Protein AF-A0A530BP22-F1 (afdb_monomer_lite)

Radius of gyration: 17.44 Å; chains: 1; bounding box: 46×34×44 Å

pLDDT: mean 90.53, std 9.44, range [39.72, 98.19]

Foldseek 3Di:
DDDDPCLQVPFPCNVVLVVLLVVLLVVLCVVPVLLSVCVVDLLSVLLVLLQLLLQLQADPVDLVSFRALVVSLVVCVVLPSDHSVVSNVSVVSCVVVQQWDFDDADPVNPGTGIHGDPVSCVSVLSVVLSVVVSVCSSVVDDVNVVCVVPVVCCSVPSNVVSCVQSVDPCSSPPDDDDD

Secondary structure (DSSP, 8-state):
----HHHHHT-TTHHHHHHHHHHHHHHHHHH-HHHHGGGSSHHHHHHHHHHHHHHHT--TT-GGGS-BHHHHHHHHHHTTSS-HHHHHHHHHHHHHTTSSEEPPPPTTS---BEE--GGGGHHHHHHHHHHHHHHHHHH---HHHHHHH-GGGHHHHHHHHHHHHHH-HHHHS------

Sequence (179 aa):
MALNFEDIVGHPALNAAVQAQARAMQQAYEGNPRASSVFATQQRWLMAHIGLALHFRRDPSDYRKELTAARFVDVTVQHAVASRNTAHAFIKEMQHYNFIEVGPMADDGRIRPLHLPAITLEPLIGWIHMHLSTLDALDGGSRLETFQARPQMLVRLQPLIADGLISSVPVREPQQTFS

Structure (mmCIF, N/CA/C/O backbone):
data_AF-A0A530BP22-F1
#
_entry.id   AF-A0A530BP22-F1
#
loop_
_atom_site.group_PDB
_atom_site.id
_atom_site.type_symbol
_atom_site.label_atom_id
_atom_site.label_alt_id
_atom_site.label_comp_id
_atom_site.label_asym_id
_atom_site.label_entity_id
_atom_site.label_seq_id
_atom_site.pdbx_PDB_ins_code
_atom_site.Cartn_x
_atom_site.Cartn_y
_atom_site.Cartn_z
_atom_site.occupancy
_atom_site.B_iso_or_equiv
_atom_site.auth_seq_id
_atom_site.auth_comp_id
_atom_site.auth_asym_id
_atom_site.auth_atom_id
_atom_site.pdbx_PDB_model_num
ATOM 1 N N . MET A 1 1 ? -9.735 -13.981 17.450 1.00 59.34 1 MET A N 1
ATOM 2 C CA . MET A 1 1 ? -10.562 -14.268 16.256 1.00 59.34 1 MET A CA 1
ATOM 3 C C . MET A 1 1 ? -10.412 -13.071 15.333 1.00 59.34 1 MET A C 1
ATOM 5 O O . MET A 1 1 ? -10.269 -11.981 15.865 1.00 59.34 1 MET A O 1
ATOM 9 N N . ALA A 1 2 ? -10.326 -13.244 14.013 1.00 82.38 2 ALA A N 1
ATOM 10 C CA . ALA A 1 2 ? -10.245 -12.084 13.121 1.00 82.38 2 ALA A CA 1
ATOM 11 C C . ALA A 1 2 ? -11.587 -11.336 13.142 1.00 82.38 2 ALA A C 1
ATOM 13 O O . ALA A 1 2 ? -12.623 -11.994 13.049 1.00 82.38 2 ALA A O 1
ATOM 14 N N . LEU A 1 3 ? -11.551 -10.006 13.277 1.00 86.69 3 LEU A N 1
ATOM 15 C CA . LEU A 1 3 ? -12.744 -9.162 13.205 1.00 86.69 3 LEU A CA 1
ATOM 16 C C . LEU A 1 3 ? -13.437 -9.360 11.852 1.00 86.69 3 LEU A C 1
ATOM 18 O O . LEU A 1 3 ? -12.794 -9.277 10.801 1.00 86.69 3 LEU A O 1
ATOM 22 N N . ASN A 1 4 ? -14.740 -9.618 11.879 1.00 89.81 4 ASN A N 1
ATOM 23 C CA . ASN A 1 4 ? -15.582 -9.618 10.690 1.00 89.81 4 ASN A CA 1
ATOM 24 C C . ASN A 1 4 ? -16.255 -8.243 10.489 1.00 89.81 4 ASN A C 1
ATOM 26 O O . ASN A 1 4 ? -16.086 -7.323 11.288 1.00 89.81 4 ASN A O 1
ATOM 30 N N . PHE A 1 5 ? -17.003 -8.088 9.396 1.00 88.06 5 PHE A N 1
ATOM 31 C CA . PHE A 1 5 ? -17.690 -6.835 9.070 1.00 88.06 5 PHE A CA 1
ATOM 32 C C . PHE A 1 5 ? -18.652 -6.368 10.177 1.00 88.06 5 PHE A C 1
ATOM 34 O O . PHE A 1 5 ? -18.603 -5.202 10.565 1.00 88.06 5 PHE A O 1
ATOM 41 N N . GLU A 1 6 ? -19.474 -7.269 10.716 1.00 92.81 6 GLU A N 1
ATOM 42 C CA . GLU A 1 6 ? -20.435 -6.962 11.783 1.00 92.81 6 GLU A CA 1
ATOM 43 C C . GLU A 1 6 ? -19.721 -6.575 13.083 1.00 92.81 6 GLU A C 1
ATOM 45 O O . GLU A 1 6 ? -20.132 -5.622 13.748 1.00 92.81 6 GLU A O 1
ATOM 50 N N . ASP A 1 7 ? -18.603 -7.242 13.403 1.00 92.38 7 ASP A N 1
ATOM 51 C CA . ASP A 1 7 ? -17.784 -6.900 14.574 1.00 92.38 7 ASP A CA 1
ATOM 52 C C . ASP A 1 7 ? -17.276 -5.453 14.486 1.00 92.38 7 ASP A C 1
ATOM 54 O O . ASP A 1 7 ? -17.262 -4.738 15.484 1.00 92.38 7 ASP A O 1
ATOM 58 N N . ILE A 1 8 ? -16.869 -5.014 13.288 1.00 92.06 8 ILE A N 1
ATOM 59 C CA . ILE A 1 8 ? -16.325 -3.670 13.053 1.00 92.06 8 ILE A CA 1
ATOM 60 C C . ILE A 1 8 ? -17.440 -2.624 13.076 1.00 92.06 8 ILE A C 1
ATOM 62 O O . ILE A 1 8 ? -17.313 -1.623 13.780 1.00 92.06 8 ILE A O 1
ATOM 66 N N . VAL A 1 9 ? -18.524 -2.837 12.321 1.00 92.62 9 VAL A N 1
ATOM 67 C CA . VAL A 1 9 ? -19.619 -1.860 12.182 1.00 92.62 9 VAL A CA 1
ATOM 68 C C . VAL A 1 9 ? -20.354 -1.644 13.505 1.00 92.62 9 VAL A C 1
ATOM 70 O O . VAL A 1 9 ? -20.734 -0.515 13.815 1.00 92.62 9 VAL A O 1
ATOM 73 N N . GLY A 1 10 ? -20.508 -2.696 14.311 1.00 93.50 10 GLY A N 1
ATOM 74 C CA . GLY A 1 10 ? -21.121 -2.616 15.635 1.00 93.50 10 GLY A CA 1
ATOM 75 C C . GLY A 1 10 ? -20.198 -2.091 16.738 1.00 93.50 10 GLY A C 1
ATOM 76 O O . GLY A 1 10 ? -20.657 -1.904 17.868 1.00 93.50 10 GLY A O 1
ATOM 77 N N . HIS A 1 11 ? -18.907 -1.862 16.463 1.00 95.94 11 HIS A N 1
ATOM 78 C CA . HIS A 1 11 ? -17.947 -1.567 17.521 1.00 95.94 11 HIS A CA 1
ATOM 79 C C . HIS A 1 11 ? -18.133 -0.147 18.090 1.00 95.94 11 HIS A C 1
ATOM 81 O O . HIS A 1 11 ? -18.052 0.833 17.343 1.00 95.94 11 HIS A O 1
ATOM 87 N N . PRO A 1 12 ? -18.273 0.029 19.420 1.00 95.44 12 PRO A N 1
ATOM 88 C CA . PRO A 1 12 ? -18.490 1.349 20.020 1.00 95.44 12 PRO A CA 1
ATOM 89 C C . PRO A 1 12 ? -17.329 2.324 19.774 1.00 95.44 12 PRO A C 1
ATOM 91 O O . PRO A 1 12 ? -17.536 3.535 19.708 1.00 95.44 12 PRO A O 1
ATOM 94 N N . ALA A 1 13 ? -16.106 1.813 19.596 1.00 94.94 13 ALA A N 1
ATOM 95 C CA . ALA A 1 13 ? -14.937 2.642 19.298 1.00 94.94 13 ALA A CA 1
ATOM 96 C C . ALA A 1 13 ? -14.774 2.988 17.806 1.00 94.94 13 ALA A C 1
ATOM 98 O O . ALA A 1 13 ? -13.872 3.758 17.480 1.00 94.94 13 ALA A O 1
ATOM 99 N N . LEU A 1 14 ? -15.617 2.465 16.900 1.00 94.62 14 LEU A N 1
ATOM 100 C CA . LEU A 1 14 ? -15.447 2.631 15.450 1.00 94.62 14 LEU A CA 1
ATOM 101 C C . LEU A 1 14 ? -15.305 4.103 15.047 1.00 94.62 14 LEU A C 1
ATOM 103 O O . LEU A 1 14 ? -14.352 4.467 14.366 1.00 94.62 14 LEU A O 1
ATOM 107 N N . ASN A 1 15 ? -16.212 4.965 15.513 1.00 94.81 15 ASN A N 1
ATOM 108 C CA . ASN A 1 15 ? -16.189 6.388 15.168 1.00 94.81 15 ASN A CA 1
ATOM 109 C C . ASN A 1 15 ? -14.894 7.075 15.620 1.00 94.81 15 ASN A C 1
ATOM 111 O O . ASN A 1 15 ? -14.305 7.846 14.864 1.00 94.81 15 ASN A O 1
ATOM 115 N N . ALA A 1 16 ? -14.430 6.782 16.837 1.00 95.44 16 ALA A N 1
ATOM 116 C CA . ALA A 1 16 ? -13.182 7.336 17.349 1.00 95.44 16 ALA A CA 1
ATOM 117 C C . ALA A 1 16 ? -11.975 6.818 16.550 1.00 95.44 16 ALA A C 1
ATOM 119 O O . ALA A 1 16 ? -11.092 7.600 16.194 1.00 95.44 16 ALA A O 1
ATOM 120 N N . ALA A 1 17 ? -11.969 5.527 16.211 1.00 94.62 17 ALA A N 1
ATOM 121 C CA . ALA A 1 17 ? -10.911 4.894 15.433 1.00 94.62 17 ALA A CA 1
ATOM 122 C C . ALA A 1 17 ? -10.828 5.463 14.004 1.00 94.62 17 ALA A C 1
ATOM 124 O O . ALA A 1 17 ? -9.739 5.809 13.545 1.00 94.62 17 ALA A O 1
ATOM 125 N N . VAL A 1 18 ? -11.969 5.646 13.329 1.00 92.88 18 VAL A N 1
ATOM 126 C CA . VAL A 1 18 ? -12.050 6.265 11.994 1.00 92.88 18 VAL A CA 1
ATOM 127 C C . VAL A 1 18 ? -11.598 7.725 12.035 1.00 92.88 18 VAL A C 1
ATOM 129 O O . VAL A 1 18 ? -10.824 8.150 11.180 1.00 92.88 18 VAL A O 1
ATOM 132 N N . GLN A 1 19 ? -12.009 8.500 13.046 1.00 95.38 19 GLN A N 1
ATOM 133 C CA . GLN A 1 19 ? -11.546 9.883 13.204 1.00 95.38 19 GLN A CA 1
ATOM 134 C C . GLN A 1 19 ? -10.034 9.969 13.433 1.00 95.38 19 GLN A C 1
ATOM 136 O O . GLN A 1 19 ? -9.378 10.831 12.847 1.00 95.38 19 GLN A O 1
ATOM 141 N N . ALA A 1 20 ? -9.475 9.101 14.278 1.00 94.69 20 ALA A N 1
ATOM 142 C CA . ALA A 1 20 ? -8.036 9.052 14.523 1.00 94.69 20 ALA A CA 1
ATOM 143 C C . ALA A 1 20 ? -7.270 8.695 13.241 1.00 94.69 20 ALA A C 1
ATOM 145 O O . ALA A 1 20 ? -6.298 9.366 12.895 1.00 94.69 20 ALA A O 1
ATOM 146 N N . GLN A 1 21 ? -7.759 7.701 12.496 1.00 93.75 21 GLN A N 1
ATOM 147 C CA . GLN A 1 21 ? -7.176 7.292 11.223 1.00 93.75 21 GLN A CA 1
ATOM 148 C C . GLN A 1 21 ? -7.225 8.418 10.180 1.00 93.75 21 GLN A C 1
ATOM 150 O O . GLN A 1 21 ? -6.214 8.696 9.537 1.00 93.75 21 GLN A O 1
ATOM 155 N N . ALA A 1 22 ? -8.357 9.116 10.051 1.00 92.69 22 ALA A N 1
ATOM 156 C CA . ALA A 1 22 ? -8.506 10.240 9.129 1.00 92.69 22 ALA A CA 1
ATOM 157 C C . ALA A 1 22 ? -7.535 11.389 9.452 1.00 92.69 22 ALA A C 1
ATOM 159 O O . ALA A 1 22 ? -6.884 11.910 8.547 1.00 92.69 22 ALA A O 1
ATOM 160 N N . ARG A 1 23 ? -7.374 11.748 10.735 1.00 94.75 23 ARG A N 1
ATOM 161 C CA . ARG A 1 23 ? -6.397 12.769 11.158 1.00 94.75 23 ARG A CA 1
ATOM 162 C C . ARG A 1 23 ? -4.964 12.350 10.844 1.00 94.75 23 AR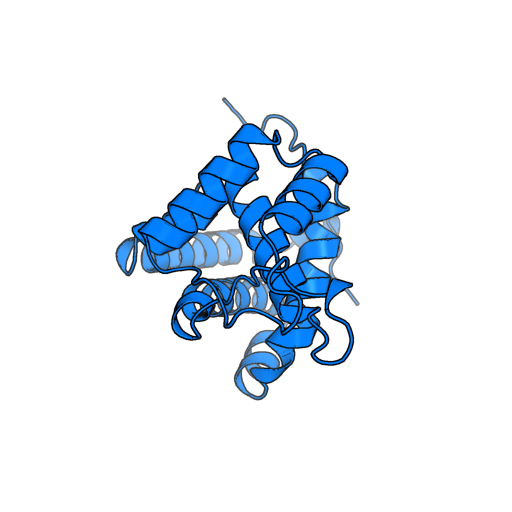G A C 1
ATOM 164 O O . ARG A 1 23 ? -4.190 13.166 10.358 1.00 94.75 23 ARG A O 1
ATOM 171 N N . ALA A 1 24 ? -4.616 11.088 11.085 1.00 92.12 24 ALA A N 1
ATOM 172 C CA . ALA A 1 24 ? -3.283 10.580 10.779 1.00 92.12 24 ALA A CA 1
ATOM 173 C C . ALA A 1 24 ? -2.999 10.609 9.263 1.00 92.12 24 ALA A C 1
ATOM 175 O O . ALA A 1 24 ? -1.915 11.013 8.843 1.00 92.12 24 ALA A O 1
ATOM 176 N N . MET A 1 25 ? -3.992 10.278 8.427 1.00 90.56 25 MET A N 1
ATOM 177 C CA . MET A 1 25 ? -3.879 10.399 6.969 1.00 90.56 25 MET A CA 1
ATOM 178 C C . MET A 1 25 ? -3.736 11.858 6.511 1.00 90.56 25 MET A C 1
ATOM 180 O O . MET A 1 25 ? -2.939 12.138 5.618 1.00 90.56 25 MET A O 1
ATOM 184 N N . GLN A 1 26 ? -4.457 12.796 7.134 1.00 91.62 26 GLN A N 1
ATOM 185 C CA . GLN A 1 26 ? -4.309 14.233 6.866 1.00 91.62 26 GLN A CA 1
ATOM 186 C C . GLN A 1 26 ? -2.907 14.737 7.229 1.00 91.62 26 GLN A C 1
ATOM 188 O O . GLN A 1 26 ? -2.275 15.406 6.420 1.00 91.62 26 GLN A O 1
ATOM 193 N N . GLN A 1 27 ? -2.381 14.349 8.392 1.00 92.44 27 GLN A N 1
ATOM 194 C CA . GLN A 1 27 ? -1.021 14.705 8.811 1.00 92.44 27 GLN A CA 1
ATOM 195 C C . GLN A 1 27 ? 0.043 14.132 7.864 1.00 92.44 27 GLN A C 1
ATOM 197 O O . GLN A 1 27 ? 0.998 14.822 7.510 1.00 92.44 27 GLN A O 1
ATOM 202 N N . ALA A 1 28 ? -0.130 12.888 7.405 1.00 89.44 28 ALA A N 1
ATOM 203 C CA . ALA A 1 28 ? 0.751 12.293 6.401 1.00 89.44 28 ALA A CA 1
ATOM 204 C C . ALA A 1 28 ? 0.716 13.077 5.075 1.00 89.44 28 ALA A C 1
ATOM 206 O O . ALA A 1 28 ? 1.764 13.320 4.466 1.00 89.44 28 ALA A O 1
ATOM 207 N N . TYR A 1 29 ? -0.474 13.527 4.659 1.00 90.38 29 TYR A N 1
ATOM 208 C CA . TYR A 1 29 ? -0.636 14.390 3.493 1.00 90.38 29 TYR A CA 1
ATOM 209 C C . TYR A 1 29 ? 0.066 15.739 3.668 1.00 90.38 29 TYR A C 1
ATOM 211 O O . TYR A 1 29 ? 0.808 16.138 2.776 1.00 90.38 29 TYR A O 1
ATOM 219 N N . GLU A 1 30 ? -0.101 16.413 4.805 1.00 91.75 30 GLU A N 1
ATOM 220 C CA . GLU A 1 30 ? 0.564 17.690 5.097 1.00 91.75 30 GLU A CA 1
ATOM 221 C C . GLU A 1 30 ? 2.095 17.565 5.105 1.00 91.75 30 GLU A C 1
ATOM 223 O O . GLU A 1 30 ? 2.787 18.453 4.606 1.00 91.75 30 GLU A O 1
ATOM 228 N N . GLY A 1 31 ? 2.631 16.450 5.614 1.00 90.38 31 GLY A N 1
ATOM 229 C CA . GLY A 1 31 ? 4.074 16.202 5.657 1.00 90.38 31 GLY A CA 1
ATOM 230 C C . GLY A 1 31 ? 4.701 15.933 4.286 1.00 90.38 31 GLY A C 1
ATOM 231 O O . GLY A 1 31 ? 5.808 16.395 4.008 1.00 90.38 31 GLY A O 1
ATOM 232 N N . ASN A 1 32 ? 4.011 15.197 3.408 1.00 89.06 32 ASN A N 1
ATOM 233 C CA . ASN A 1 32 ? 4.470 14.959 2.038 1.00 89.06 32 ASN A CA 1
ATOM 234 C C . ASN A 1 32 ? 3.283 14.782 1.072 1.00 89.06 32 ASN A C 1
ATOM 236 O O . ASN A 1 32 ? 2.881 13.646 0.774 1.00 89.06 32 ASN A O 1
ATOM 240 N N . PRO A 1 33 ? 2.748 15.887 0.517 1.00 90.06 33 PRO A N 1
ATOM 241 C CA . PRO A 1 33 ? 1.585 15.836 -0.368 1.00 90.06 33 PRO A CA 1
ATOM 242 C C . PRO A 1 33 ? 1.822 14.987 -1.619 1.00 90.06 33 PRO A C 1
ATOM 244 O O . PRO A 1 33 ? 0.912 14.337 -2.128 1.00 90.06 33 PRO A O 1
ATOM 247 N N . ARG A 1 34 ? 3.063 14.962 -2.117 1.00 90.31 34 ARG A N 1
ATOM 248 C CA . ARG A 1 34 ? 3.429 14.242 -3.340 1.00 90.31 34 ARG A CA 1
ATOM 249 C C . ARG A 1 34 ? 3.481 12.735 -3.131 1.00 90.31 34 ARG A C 1
ATOM 251 O O . ARG A 1 34 ? 2.972 11.999 -3.965 1.00 90.31 34 ARG A O 1
ATOM 258 N N . ALA A 1 35 ? 4.076 12.270 -2.037 1.00 88.00 35 ALA A N 1
ATOM 259 C CA . ALA A 1 35 ? 4.038 10.850 -1.701 1.00 88.00 35 ALA A CA 1
ATOM 260 C C . ALA A 1 35 ? 2.603 10.402 -1.392 1.00 88.00 35 ALA A C 1
ATOM 262 O O . ALA A 1 35 ? 2.167 9.339 -1.827 1.00 88.00 35 ALA A O 1
ATOM 263 N N . SER A 1 36 ? 1.837 11.258 -0.718 1.00 87.06 36 SER A N 1
ATOM 264 C CA . SER A 1 36 ? 0.443 10.982 -0.377 1.00 87.06 36 SER A CA 1
ATOM 265 C C . SER A 1 36 ? -0.485 10.975 -1.597 1.00 87.06 36 SER A C 1
ATOM 267 O O . SER A 1 36 ? -1.465 10.235 -1.610 1.00 87.06 36 SER A O 1
ATOM 269 N N . SER A 1 37 ? -0.166 11.705 -2.674 1.00 86.69 37 SER A N 1
ATOM 270 C CA . SER A 1 37 ? -0.965 11.700 -3.912 1.00 86.69 37 SER A CA 1
ATOM 271 C C . SER A 1 37 ? -0.970 10.346 -4.638 1.00 86.69 37 SER A C 1
ATOM 273 O O . SER A 1 37 ? -1.873 10.051 -5.427 1.00 86.69 37 SER A O 1
ATOM 275 N N . VAL A 1 38 ? 0.005 9.478 -4.355 1.00 87.50 38 VAL A N 1
ATOM 276 C CA . VAL A 1 38 ? 0.005 8.076 -4.806 1.00 87.50 38 VAL A CA 1
ATOM 277 C C . VAL A 1 38 ? -1.202 7.321 -4.235 1.00 87.50 38 VAL A C 1
ATOM 279 O O . VAL A 1 38 ? -1.749 6.439 -4.889 1.00 87.50 38 VAL A O 1
ATOM 282 N N . PHE A 1 39 ? -1.672 7.733 -3.059 1.00 81.06 39 PHE A N 1
ATOM 283 C CA . PHE A 1 39 ? -2.802 7.157 -2.335 1.00 81.06 39 PHE A CA 1
ATOM 284 C C . PHE A 1 39 ? -4.103 7.966 -2.507 1.00 81.06 39 PHE A C 1
ATOM 286 O O . PHE A 1 39 ? -5.114 7.623 -1.904 1.00 81.06 39 PHE A O 1
ATOM 293 N N . ALA A 1 40 ? -4.109 9.026 -3.329 1.00 81.06 40 ALA A N 1
ATOM 294 C CA . ALA A 1 40 ? -5.242 9.956 -3.443 1.00 81.06 40 ALA A CA 1
ATOM 295 C C . ALA A 1 40 ? -6.455 9.401 -4.202 1.00 81.06 40 ALA A C 1
ATOM 297 O O . ALA A 1 40 ? -7.568 9.888 -4.020 1.00 81.06 40 ALA A O 1
ATOM 298 N N . THR A 1 41 ? -6.261 8.407 -5.068 1.00 88.38 41 THR A N 1
ATOM 299 C CA . THR A 1 41 ? -7.373 7.713 -5.724 1.00 88.38 41 THR A CA 1
ATOM 300 C C . THR A 1 41 ? -7.219 6.218 -5.549 1.00 88.38 41 THR A C 1
ATOM 302 O O . THR A 1 41 ? -6.107 5.690 -5.531 1.00 88.38 41 THR A O 1
ATOM 305 N N . GLN A 1 42 ? -8.348 5.523 -5.480 1.00 89.81 42 GLN A N 1
ATOM 306 C CA . GLN A 1 42 ? -8.399 4.071 -5.349 1.00 89.81 42 GLN A CA 1
ATOM 307 C C . GLN A 1 42 ? -7.577 3.362 -6.442 1.00 89.81 42 GLN A C 1
ATOM 309 O O . GLN A 1 42 ? -6.791 2.465 -6.148 1.00 89.81 42 GLN A O 1
ATOM 314 N N . GLN A 1 43 ? -7.691 3.804 -7.698 1.00 92.50 43 GLN A N 1
ATOM 315 C CA . GLN A 1 43 ? -6.921 3.241 -8.808 1.00 92.50 43 GLN A CA 1
ATOM 316 C C . GLN A 1 43 ? -5.405 3.410 -8.614 1.00 92.50 43 GLN A C 1
ATOM 318 O O . GLN A 1 43 ? -4.651 2.456 -8.812 1.00 92.50 43 GLN A O 1
ATOM 323 N N . ARG A 1 44 ? -4.940 4.604 -8.218 1.00 94.75 44 ARG A N 1
ATOM 324 C CA . ARG A 1 44 ? -3.509 4.866 -7.973 1.00 94.75 44 ARG A CA 1
ATOM 325 C C . ARG A 1 44 ? -2.993 4.078 -6.779 1.00 94.75 44 ARG A C 1
ATOM 327 O O . ARG A 1 44 ? -1.912 3.499 -6.846 1.00 94.75 44 ARG A O 1
ATOM 334 N N . TRP A 1 45 ? -3.808 3.991 -5.738 1.00 93.62 45 TRP A N 1
ATOM 335 C CA . TRP A 1 45 ? -3.520 3.221 -4.545 1.00 93.62 45 TRP A CA 1
ATOM 336 C C . TRP A 1 45 ? -3.333 1.728 -4.849 1.00 93.62 45 TRP A C 1
ATOM 338 O O . TRP A 1 45 ? -2.316 1.142 -4.475 1.00 93.62 45 TRP A O 1
ATOM 348 N N . LEU A 1 46 ? -4.256 1.120 -5.598 1.00 95.94 46 LEU A N 1
ATOM 349 C CA . LEU A 1 46 ? -4.149 -0.281 -6.015 1.00 95.94 46 LEU A CA 1
ATOM 350 C C . LEU A 1 46 ? -2.924 -0.520 -6.909 1.00 95.94 46 LEU A C 1
ATOM 352 O O . LEU A 1 46 ? -2.197 -1.492 -6.706 1.00 95.94 46 LEU A O 1
ATOM 356 N N . MET A 1 47 ? -2.642 0.389 -7.847 1.00 97.31 47 MET A N 1
ATOM 357 C CA . MET A 1 47 ? -1.416 0.343 -8.650 1.00 97.31 47 MET A CA 1
ATOM 358 C C . MET A 1 47 ? -0.154 0.402 -7.776 1.00 97.31 47 MET A C 1
ATOM 360 O O . MET A 1 47 ? 0.765 -0.390 -7.976 1.00 97.31 47 MET A O 1
ATOM 364 N N . ALA A 1 48 ? -0.107 1.264 -6.760 1.00 95.94 48 ALA A N 1
ATOM 365 C CA . ALA A 1 48 ? 1.020 1.320 -5.833 1.00 95.94 48 ALA A CA 1
ATOM 366 C C . ALA A 1 48 ? 1.213 -0.009 -5.082 1.00 95.94 48 ALA A C 1
ATOM 368 O O . ALA A 1 48 ? 2.331 -0.528 -5.034 1.00 95.94 48 ALA A O 1
ATOM 369 N N . HIS A 1 49 ? 0.132 -0.611 -4.567 1.00 96.75 49 HIS A N 1
ATOM 370 C CA . HIS A 1 49 ? 0.193 -1.923 -3.913 1.00 96.75 49 HIS A CA 1
ATOM 371 C C . HIS A 1 49 ? 0.686 -3.030 -4.854 1.00 96.75 49 HIS A C 1
ATOM 373 O O . HIS A 1 49 ? 1.504 -3.846 -4.426 1.00 96.75 49 HIS A O 1
ATOM 379 N N . ILE A 1 50 ? 0.277 -3.029 -6.129 1.00 97.06 50 ILE A N 1
ATOM 380 C CA . ILE A 1 50 ? 0.799 -3.956 -7.149 1.00 97.06 50 ILE A CA 1
ATOM 381 C C . ILE A 1 50 ? 2.313 -3.793 -7.309 1.00 97.06 50 ILE A C 1
ATOM 383 O O . ILE A 1 50 ? 3.051 -4.776 -7.222 1.00 97.06 50 ILE A O 1
ATOM 387 N N . GLY A 1 51 ? 2.790 -2.562 -7.517 1.00 96.31 51 GLY A N 1
ATOM 388 C CA . GLY A 1 51 ? 4.218 -2.282 -7.691 1.00 96.31 51 GLY A CA 1
ATOM 389 C C . GLY A 1 51 ? 5.045 -2.715 -6.480 1.00 96.31 51 GLY A C 1
ATOM 390 O O . GLY A 1 51 ? 6.055 -3.403 -6.625 1.00 96.31 51 GLY A O 1
ATOM 391 N N . LEU A 1 52 ? 4.568 -2.394 -5.277 1.00 96.00 52 LEU A N 1
ATOM 392 C CA . LEU A 1 52 ? 5.197 -2.785 -4.017 1.00 96.00 52 LEU A CA 1
ATOM 393 C C . LEU A 1 52 ? 5.205 -4.307 -3.808 1.00 96.00 52 LEU A C 1
ATOM 395 O O . LEU A 1 52 ? 6.216 -4.862 -3.382 1.00 96.00 52 LEU A O 1
ATOM 399 N N . ALA A 1 53 ? 4.116 -5.008 -4.130 1.00 96.56 53 ALA A N 1
ATOM 400 C CA . ALA A 1 53 ? 4.067 -6.464 -4.025 1.00 96.56 53 ALA A CA 1
ATOM 401 C C . ALA A 1 53 ? 5.041 -7.139 -4.995 1.00 96.56 53 ALA A C 1
ATOM 403 O O . ALA A 1 53 ? 5.750 -8.064 -4.608 1.00 96.56 53 ALA A O 1
ATOM 404 N N . LEU A 1 54 ? 5.117 -6.657 -6.238 1.00 96.12 54 LEU A N 1
ATOM 405 C CA . LEU A 1 54 ? 6.090 -7.135 -7.219 1.00 96.12 54 LEU A CA 1
ATOM 406 C C . LEU A 1 54 ? 7.530 -6.878 -6.761 1.00 96.12 54 LEU A C 1
ATOM 408 O O . LEU A 1 54 ? 8.364 -7.771 -6.882 1.00 96.12 54 LEU A O 1
ATOM 412 N N . HIS A 1 55 ? 7.801 -5.706 -6.179 1.00 95.06 55 HIS A N 1
ATOM 413 C CA . HIS A 1 55 ? 9.103 -5.383 -5.600 1.00 95.06 55 HIS A CA 1
ATOM 414 C C . HIS A 1 55 ? 9.502 -6.367 -4.491 1.00 95.06 55 HIS A C 1
ATOM 416 O O . HIS A 1 55 ? 10.608 -6.902 -4.514 1.00 95.06 55 HIS A O 1
ATOM 422 N N . PHE A 1 56 ? 8.610 -6.650 -3.537 1.00 95.06 56 PHE A N 1
ATOM 423 C CA . PHE A 1 56 ? 8.915 -7.557 -2.425 1.00 95.06 56 PHE A CA 1
ATOM 424 C C . PHE A 1 56 ? 8.913 -9.044 -2.810 1.00 95.06 56 PHE A C 1
ATOM 426 O O . PHE A 1 56 ? 9.513 -9.850 -2.105 1.00 95.06 56 PHE A O 1
ATOM 433 N N . ARG A 1 57 ? 8.284 -9.416 -3.933 1.00 94.31 57 ARG A N 1
ATOM 434 C CA . ARG A 1 57 ? 8.281 -10.786 -4.487 1.00 94.31 57 ARG A CA 1
ATOM 435 C C . ARG A 1 57 ? 9.472 -11.101 -5.389 1.00 94.31 57 ARG A C 1
ATOM 437 O O . ARG A 1 57 ? 9.516 -12.200 -5.948 1.00 94.31 57 ARG A O 1
ATOM 444 N N . ARG A 1 58 ? 10.394 -10.155 -5.578 1.00 90.94 58 ARG A N 1
ATOM 445 C CA . ARG A 1 58 ? 11.577 -10.378 -6.409 1.00 90.94 58 ARG A CA 1
ATOM 446 C C . ARG A 1 58 ? 12.425 -11.523 -5.874 1.00 90.94 58 ARG A C 1
ATOM 448 O O . ARG A 1 58 ? 12.510 -11.754 -4.669 1.00 90.94 58 ARG A O 1
ATOM 455 N N . ASP A 1 59 ? 13.072 -12.206 -6.798 1.00 88.94 59 ASP A N 1
ATOM 456 C CA . ASP A 1 59 ? 13.954 -13.326 -6.530 1.00 88.94 59 ASP A CA 1
ATOM 457 C C . ASP A 1 59 ? 15.228 -13.086 -7.334 1.00 88.94 59 ASP A C 1
ATOM 459 O O . ASP A 1 59 ? 15.183 -13.162 -8.562 1.00 88.94 59 ASP A O 1
ATOM 463 N N . PRO A 1 60 ? 16.358 -12.787 -6.676 1.00 83.00 60 PRO A N 1
ATOM 464 C CA . PRO A 1 60 ? 17.610 -12.528 -7.378 1.00 83.00 60 PRO A CA 1
ATOM 465 C C . PRO A 1 60 ? 18.082 -13.699 -8.252 1.00 83.00 60 PRO A C 1
ATOM 467 O O . PRO A 1 60 ? 18.922 -13.503 -9.125 1.00 83.00 60 PRO A O 1
ATOM 470 N N . SER A 1 61 ? 17.566 -14.914 -8.023 1.00 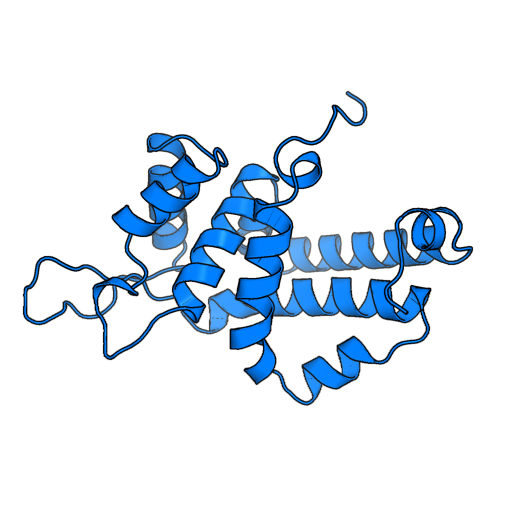86.94 61 SER A N 1
ATOM 471 C CA . SER A 1 61 ? 17.893 -16.103 -8.816 1.00 86.94 61 SER A CA 1
ATOM 472 C C . SER A 1 61 ? 16.983 -16.315 -10.034 1.00 86.94 61 SER A C 1
ATOM 474 O O . SER A 1 61 ? 17.293 -17.144 -10.889 1.00 86.94 61 SER A O 1
ATO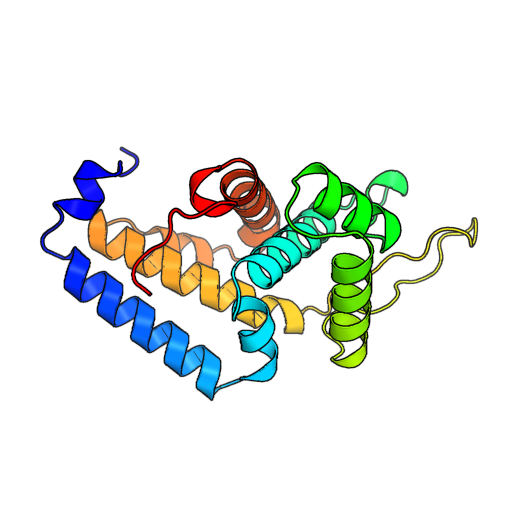M 476 N N . ASP A 1 62 ? 15.883 -15.565 -10.150 1.00 88.38 62 ASP A N 1
ATOM 477 C CA . ASP A 1 62 ? 14.914 -15.685 -11.239 1.00 88.38 62 ASP A CA 1
ATOM 478 C C . ASP A 1 62 ? 14.515 -14.304 -11.764 1.00 88.38 62 ASP A C 1
ATOM 480 O O . ASP A 1 62 ? 13.610 -13.643 -11.250 1.00 88.38 62 ASP A O 1
ATOM 484 N N . TYR A 1 63 ? 15.147 -13.896 -12.865 1.00 83.31 63 TYR A N 1
ATOM 485 C CA . TYR A 1 63 ? 14.895 -12.606 -13.508 1.00 83.31 63 TYR A CA 1
ATOM 486 C C . TYR A 1 63 ? 13.422 -12.388 -13.890 1.00 83.31 63 TYR A C 1
ATOM 488 O O . TYR A 1 63 ? 12.977 -11.249 -14.034 1.00 8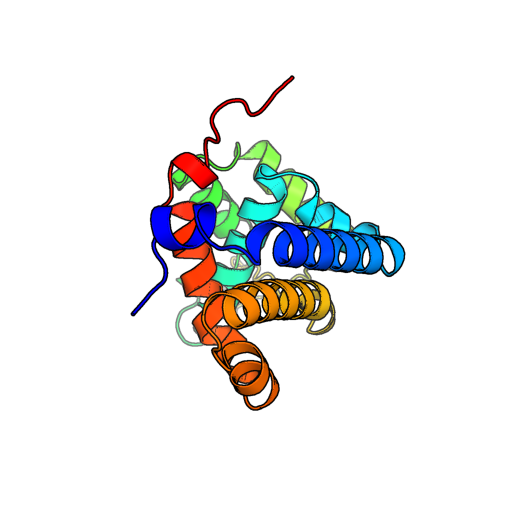3.31 63 TYR A O 1
ATOM 496 N N . ARG A 1 64 ? 12.633 -13.459 -14.075 1.00 85.75 64 ARG A N 1
ATOM 497 C CA . ARG A 1 64 ? 11.202 -13.353 -14.409 1.00 85.75 64 ARG A CA 1
ATOM 498 C C . ARG A 1 64 ? 10.397 -12.803 -13.238 1.00 85.75 64 ARG A C 1
ATOM 500 O O . ARG A 1 64 ? 9.287 -12.301 -13.428 1.00 85.75 64 ARG A O 1
ATOM 507 N N . LYS A 1 65 ? 10.959 -12.886 -12.030 1.00 89.75 65 LYS A N 1
ATOM 508 C CA . LYS A 1 65 ? 10.397 -12.326 -10.808 1.00 89.75 65 LYS A CA 1
ATOM 509 C C . LYS A 1 65 ? 10.856 -10.897 -10.534 1.00 89.75 65 LYS A C 1
ATOM 511 O O . LYS A 1 65 ? 10.375 -10.322 -9.559 1.00 89.75 65 LYS A O 1
ATOM 516 N N . GLU A 1 66 ? 11.654 -10.280 -11.401 1.00 91.25 66 GLU A N 1
ATOM 517 C CA . GLU A 1 66 ? 11.945 -8.852 -11.292 1.00 91.25 66 GLU A CA 1
ATOM 518 C C . GLU A 1 66 ? 10.687 -7.994 -11.469 1.00 91.25 66 GLU A C 1
ATOM 520 O O . GLU A 1 66 ? 9.739 -8.346 -12.188 1.00 91.25 66 GLU A O 1
ATOM 525 N N . LEU A 1 67 ? 10.676 -6.839 -10.806 1.00 93.75 67 LEU A N 1
ATOM 526 C CA . LEU A 1 67 ? 9.708 -5.791 -11.099 1.00 93.75 67 LEU A CA 1
ATOM 527 C C . LEU A 1 67 ? 10.159 -5.090 -12.383 1.00 93.75 67 LEU A C 1
ATOM 529 O O . LEU A 1 67 ? 11.195 -4.440 -12.410 1.00 93.75 67 LEU A O 1
ATOM 533 N N . THR A 1 68 ? 9.366 -5.189 -13.444 1.00 94.50 68 THR A N 1
ATOM 534 C CA . THR A 1 68 ? 9.582 -4.451 -14.696 1.00 94.50 68 THR A CA 1
ATOM 535 C C . THR A 1 68 ? 8.328 -3.667 -15.053 1.00 94.50 68 THR A C 1
ATOM 537 O O . THR A 1 68 ? 7.230 -4.014 -14.613 1.00 94.50 68 THR A O 1
ATOM 540 N N . ALA A 1 69 ? 8.466 -2.632 -15.887 1.00 95.38 69 ALA A N 1
ATOM 541 C CA . ALA A 1 69 ? 7.313 -1.873 -16.374 1.00 95.38 69 ALA A CA 1
ATOM 542 C C . ALA A 1 69 ? 6.292 -2.781 -17.085 1.00 95.38 69 ALA A C 1
ATOM 544 O O . ALA A 1 69 ? 5.096 -2.664 -16.835 1.00 95.38 69 ALA A O 1
ATOM 545 N N . ALA A 1 70 ? 6.762 -3.726 -17.908 1.00 95.06 70 ALA A N 1
ATOM 546 C CA . ALA A 1 70 ? 5.900 -4.679 -18.606 1.00 95.06 70 ALA A CA 1
ATOM 547 C C . ALA A 1 70 ? 5.109 -5.549 -17.620 1.00 95.06 70 ALA A C 1
ATOM 549 O O . ALA A 1 70 ? 3.884 -5.578 -17.672 1.00 95.06 70 ALA A O 1
ATOM 550 N N . ARG A 1 71 ? 5.792 -6.169 -16.649 1.00 95.56 71 ARG A N 1
ATOM 551 C CA . ARG A 1 71 ? 5.135 -7.029 -15.658 1.00 95.56 71 ARG A CA 1
ATOM 552 C C . ARG A 1 71 ? 4.167 -6.256 -14.763 1.00 95.56 71 ARG A C 1
ATOM 554 O O . ARG A 1 71 ? 3.096 -6.760 -14.443 1.00 95.56 71 ARG A O 1
ATOM 561 N N . PHE A 1 72 ? 4.521 -5.031 -14.380 1.00 97.56 72 PHE A N 1
ATOM 562 C CA . PHE A 1 72 ? 3.626 -4.141 -13.646 1.00 97.56 72 PHE A CA 1
ATOM 563 C C . PHE A 1 72 ? 2.336 -3.863 -14.427 1.00 97.56 72 PHE A C 1
ATOM 565 O O . PHE A 1 72 ? 1.237 -3.985 -13.883 1.00 97.56 72 PHE A O 1
ATOM 572 N N . VAL A 1 73 ? 2.466 -3.515 -15.709 1.00 98.00 73 VAL A N 1
ATOM 573 C CA . VAL A 1 73 ? 1.329 -3.244 -16.593 1.00 98.00 73 VAL A CA 1
ATOM 574 C C . VAL A 1 73 ? 0.469 -4.493 -16.771 1.00 98.00 73 VAL A C 1
ATOM 576 O O . VAL A 1 73 ? -0.751 -4.399 -16.650 1.00 98.00 73 VAL A O 1
ATOM 579 N N . ASP A 1 74 ? 1.084 -5.651 -17.012 1.00 97.25 74 ASP A N 1
ATOM 580 C CA . ASP A 1 74 ? 0.367 -6.911 -17.216 1.00 97.25 74 ASP A CA 1
ATOM 581 C C . ASP A 1 74 ? -0.471 -7.287 -15.991 1.00 97.25 74 ASP A C 1
ATOM 583 O O . ASP A 1 74 ? -1.664 -7.548 -16.131 1.00 97.25 74 ASP A O 1
ATOM 587 N N . VAL A 1 75 ? 0.104 -7.219 -14.785 1.00 96.62 75 VAL A N 1
ATOM 588 C CA . VAL A 1 75 ? -0.621 -7.511 -13.534 1.00 96.62 75 VAL A CA 1
ATOM 589 C C . VAL A 1 75 ? -1.733 -6.487 -13.285 1.00 96.62 75 VAL A C 1
ATOM 591 O O . VAL A 1 75 ? -2.847 -6.854 -12.914 1.00 96.62 75 VAL A O 1
ATOM 594 N N . THR A 1 76 ? -1.474 -5.202 -13.541 1.00 97.25 76 THR A N 1
ATOM 595 C CA . THR A 1 76 ? -2.479 -4.134 -13.385 1.00 97.25 76 THR A CA 1
ATOM 596 C C . THR A 1 76 ? -3.696 -4.360 -14.283 1.00 97.25 76 THR A C 1
ATOM 598 O O . THR A 1 76 ? -4.836 -4.196 -13.843 1.00 97.25 76 THR A O 1
ATOM 601 N N . VAL A 1 77 ? -3.466 -4.773 -15.530 1.00 97.12 77 VAL A N 1
ATOM 602 C CA . VAL A 1 77 ? -4.522 -5.049 -16.513 1.00 97.12 77 VAL A CA 1
ATOM 603 C C . VAL A 1 77 ? -5.234 -6.362 -16.205 1.00 97.12 77 VAL A C 1
ATOM 605 O O . VAL A 1 77 ? -6.459 -6.409 -16.270 1.00 97.12 77 VAL A O 1
ATOM 608 N N . GLN A 1 78 ? -4.492 -7.407 -15.828 1.00 95.62 78 GLN A N 1
ATOM 609 C CA . GLN A 1 78 ? -5.043 -8.712 -15.453 1.00 95.62 78 GLN A CA 1
ATOM 610 C C . GLN A 1 78 ? -6.088 -8.588 -14.338 1.00 95.62 78 GLN A C 1
ATOM 612 O O . GLN A 1 78 ? -7.100 -9.283 -14.362 1.00 95.62 78 GLN A O 1
ATOM 617 N N . HIS A 1 79 ? -5.862 -7.690 -13.379 1.00 93.94 79 HIS A N 1
ATOM 618 C CA . HIS A 1 79 ? -6.787 -7.446 -12.274 1.00 93.94 79 HIS A CA 1
ATOM 619 C C . HIS A 1 79 ? -7.802 -6.324 -12.534 1.00 93.94 79 HIS A C 1
ATOM 621 O O . HIS A 1 79 ? -8.513 -5.919 -11.611 1.00 93.94 79 HIS A O 1
ATOM 627 N N . ALA A 1 80 ? -7.879 -5.825 -13.772 1.00 93.50 80 ALA A N 1
ATOM 628 C CA . ALA A 1 80 ? -8.765 -4.738 -14.186 1.00 93.50 80 ALA A CA 1
ATOM 629 C C . ALA A 1 80 ? -8.633 -3.461 -13.328 1.00 93.50 80 ALA A C 1
ATOM 631 O O . ALA A 1 80 ? -9.579 -2.692 -13.202 1.00 93.50 80 ALA A O 1
ATOM 632 N N . VAL A 1 81 ? -7.454 -3.212 -12.745 1.00 94.38 81 VAL A N 1
ATOM 633 C CA . VAL A 1 81 ? -7.215 -2.027 -11.904 1.00 94.38 81 VAL A CA 1
ATOM 634 C C . VAL A 1 81 ? -7.113 -0.767 -12.764 1.00 94.38 81 VAL A C 1
ATOM 636 O O . VAL A 1 81 ? -7.641 0.290 -12.412 1.00 94.38 81 VAL A O 1
ATOM 639 N N . ALA A 1 82 ? -6.433 -0.860 -13.908 1.00 96.00 82 ALA A N 1
ATOM 640 C CA . ALA A 1 82 ? -6.288 0.248 -14.841 1.00 96.00 82 ALA A CA 1
ATOM 641 C C . ALA A 1 82 ? -6.006 -0.235 -16.269 1.00 96.00 82 ALA A C 1
ATOM 643 O O . ALA A 1 82 ? -5.567 -1.364 -16.497 1.00 96.00 82 ALA A O 1
ATOM 644 N N . SER A 1 83 ? -6.210 0.656 -17.244 1.00 97.38 83 SER A N 1
ATOM 645 C CA . SER A 1 83 ? -5.796 0.408 -18.627 1.00 97.38 83 SER A CA 1
ATOM 646 C C . SER A 1 83 ? -4.269 0.328 -18.747 1.00 97.38 83 SER A C 1
ATOM 648 O O . SER A 1 83 ? -3.537 0.894 -17.928 1.00 97.38 83 SER A O 1
ATOM 650 N N . ARG A 1 84 ? -3.771 -0.281 -19.834 1.00 98.19 84 ARG A N 1
ATOM 651 C CA . ARG A 1 84 ? -2.331 -0.279 -20.151 1.00 98.19 84 ARG A CA 1
ATOM 652 C C . ARG A 1 84 ? -1.752 1.135 -20.166 1.00 98.19 84 ARG A C 1
ATOM 654 O O . ARG A 1 84 ? -0.693 1.352 -19.588 1.00 98.19 84 ARG A O 1
ATOM 661 N N . ASN A 1 85 ? -2.430 2.094 -20.796 1.00 97.81 85 ASN A N 1
ATOM 662 C CA . ASN A 1 85 ? -1.927 3.466 -20.921 1.00 97.81 85 ASN A CA 1
ATOM 663 C C . ASN A 1 85 ? -1.832 4.157 -19.558 1.00 97.81 85 ASN A C 1
ATOM 665 O O . ASN A 1 85 ? -0.825 4.796 -19.260 1.00 97.81 85 ASN A O 1
ATOM 669 N N . THR A 1 86 ? -2.846 3.969 -18.713 1.00 97.75 86 THR A N 1
ATOM 670 C CA . THR A 1 86 ? -2.871 4.498 -17.346 1.00 97.75 86 THR A CA 1
ATOM 671 C C . THR A 1 86 ? -1.741 3.910 -16.500 1.00 97.75 86 THR A C 1
ATOM 673 O O . THR A 1 86 ? -1.025 4.656 -15.838 1.00 97.75 86 THR A O 1
ATOM 676 N N . ALA A 1 87 ? -1.520 2.594 -16.573 1.00 98.06 87 ALA A N 1
ATOM 677 C CA . ALA A 1 87 ? -0.439 1.926 -15.850 1.00 98.06 87 ALA A CA 1
ATOM 678 C C . ALA A 1 87 ? 0.953 2.418 -16.296 1.00 98.06 87 ALA A C 1
ATOM 680 O O . ALA A 1 87 ? 1.817 2.695 -15.465 1.00 98.06 87 ALA A O 1
ATOM 681 N N . HIS A 1 88 ? 1.169 2.605 -17.603 1.00 97.62 88 HIS A N 1
ATOM 682 C CA . HIS A 1 88 ? 2.418 3.182 -18.111 1.00 97.62 88 HIS A CA 1
ATOM 683 C C . HIS A 1 88 ? 2.624 4.631 -17.651 1.00 97.62 88 HIS A C 1
ATOM 685 O O . HIS A 1 88 ? 3.739 5.000 -17.283 1.00 97.62 88 HIS A O 1
ATOM 691 N N . ALA A 1 89 ? 1.571 5.454 -17.677 1.00 97.56 89 ALA A N 1
ATOM 692 C CA . ALA A 1 89 ? 1.632 6.830 -17.192 1.00 97.56 89 ALA A CA 1
ATOM 693 C C . ALA A 1 89 ? 1.992 6.882 -15.700 1.00 97.56 89 ALA A C 1
ATOM 695 O O . ALA A 1 89 ? 2.855 7.666 -15.313 1.00 97.56 89 ALA A O 1
ATOM 696 N N . PHE A 1 90 ? 1.414 5.988 -14.892 1.00 97.38 90 PHE A N 1
ATOM 697 C CA . PHE A 1 90 ? 1.736 5.872 -13.473 1.00 97.38 90 PHE A CA 1
ATOM 698 C C . PHE A 1 90 ? 3.219 5.549 -13.237 1.00 97.38 90 PHE A C 1
ATOM 700 O O . PHE A 1 90 ? 3.874 6.246 -12.471 1.00 97.38 90 PHE A O 1
ATOM 707 N N . ILE A 1 91 ? 3.792 4.562 -13.940 1.00 96.75 91 ILE A N 1
ATOM 708 C CA . ILE A 1 91 ? 5.230 4.242 -13.829 1.00 96.75 91 ILE A CA 1
ATOM 709 C C . ILE A 1 91 ? 6.108 5.441 -14.198 1.00 96.75 91 ILE A C 1
ATOM 711 O O . ILE A 1 91 ? 7.049 5.753 -13.470 1.00 96.75 91 ILE A O 1
ATOM 715 N N . LYS A 1 92 ? 5.791 6.147 -15.291 1.00 96.12 92 LYS A N 1
ATOM 716 C CA . LYS A 1 92 ? 6.539 7.349 -15.692 1.00 96.12 92 LYS A CA 1
ATOM 717 C C . LYS A 1 92 ? 6.489 8.437 -14.623 1.00 96.12 92 LYS A C 1
ATOM 719 O O . LYS A 1 92 ? 7.492 9.099 -14.382 1.00 96.12 92 LYS A O 1
ATOM 724 N N . GLU A 1 93 ? 5.342 8.614 -13.980 1.00 95.94 93 GLU A N 1
ATOM 725 C CA . GLU A 1 93 ? 5.187 9.567 -12.884 1.00 95.94 93 GLU A CA 1
ATOM 726 C C . GLU A 1 93 ? 6.003 9.154 -11.650 1.00 95.94 93 GLU A C 1
ATOM 728 O O . GLU A 1 93 ? 6.707 9.983 -11.076 1.00 95.94 93 GLU A O 1
ATOM 733 N N . MET A 1 94 ? 5.977 7.868 -11.275 1.00 95.81 94 MET A N 1
ATOM 734 C CA . MET A 1 94 ? 6.782 7.359 -10.158 1.00 95.81 94 MET A CA 1
ATOM 735 C C . MET A 1 94 ? 8.284 7.536 -10.421 1.00 95.81 94 MET A C 1
ATOM 737 O O . MET A 1 94 ? 9.028 7.847 -9.495 1.00 95.81 94 MET A O 1
ATOM 741 N N . GLN A 1 95 ? 8.730 7.397 -11.676 1.00 94.94 95 GLN A N 1
ATOM 742 C CA . GLN A 1 95 ? 10.105 7.709 -12.083 1.00 94.94 95 GLN A CA 1
ATOM 743 C C . GLN A 1 95 ? 10.396 9.209 -12.015 1.00 94.94 95 GLN A C 1
ATOM 745 O O . GLN A 1 95 ? 11.417 9.611 -11.472 1.00 94.94 95 GLN A O 1
ATOM 750 N N . HIS A 1 96 ? 9.496 10.047 -12.535 1.00 94.81 96 HIS A N 1
ATOM 751 C CA . HIS A 1 96 ? 9.658 11.502 -12.536 1.00 94.81 96 HIS A CA 1
ATOM 752 C C . HIS A 1 96 ? 9.836 12.077 -11.123 1.00 94.81 96 HIS A C 1
ATOM 754 O O . HIS A 1 96 ? 10.594 13.025 -10.931 1.00 94.81 96 HIS A O 1
ATOM 760 N N . TYR A 1 97 ? 9.161 11.486 -10.136 1.00 92.56 97 TYR A N 1
ATOM 761 C CA . TYR A 1 97 ? 9.266 11.881 -8.733 1.00 92.56 97 TYR A CA 1
ATOM 762 C C . TYR A 1 97 ? 10.271 11.062 -7.912 1.00 92.56 97 TYR A C 1
ATOM 764 O O . TYR A 1 97 ? 10.302 11.215 -6.693 1.00 92.56 97 TYR A O 1
ATOM 772 N N . ASN A 1 98 ? 11.114 10.247 -8.556 1.00 92.38 98 ASN A N 1
ATOM 773 C CA . ASN A 1 98 ? 12.150 9.421 -7.920 1.00 92.38 98 ASN A CA 1
ATOM 774 C C . ASN A 1 98 ? 11.612 8.450 -6.851 1.00 92.38 98 ASN A C 1
ATOM 776 O O . ASN A 1 98 ? 12.309 8.095 -5.904 1.00 92.38 98 ASN A O 1
ATOM 780 N N . PHE A 1 99 ? 10.361 8.008 -6.992 1.00 93.06 99 PHE A N 1
ATOM 781 C CA . PHE A 1 99 ? 9.809 6.915 -6.190 1.00 93.06 99 PHE A CA 1
ATOM 782 C C . PHE A 1 99 ? 10.237 5.546 -6.721 1.00 93.06 99 PHE A C 1
ATOM 784 O O . PHE A 1 99 ? 10.262 4.566 -5.983 1.00 93.06 99 PHE A O 1
ATOM 791 N N . ILE A 1 100 ? 10.587 5.464 -8.002 1.00 94.56 100 ILE A N 1
ATOM 792 C CA . ILE A 1 100 ? 11.212 4.279 -8.580 1.00 94.56 100 ILE A CA 1
ATOM 793 C C . ILE A 1 100 ? 12.363 4.683 -9.490 1.00 94.56 100 ILE A C 1
ATOM 795 O O . ILE A 1 100 ? 12.314 5.706 -10.169 1.00 94.56 100 ILE A O 1
ATOM 799 N N . GLU A 1 101 ? 13.370 3.828 -9.550 1.00 92.69 101 GLU A N 1
ATOM 800 C CA . GLU A 1 101 ? 14.573 4.010 -10.351 1.00 92.69 101 GLU A CA 1
ATOM 801 C C . GLU A 1 101 ? 14.787 2.791 -11.245 1.00 92.69 101 GLU A C 1
ATOM 803 O O . GLU A 1 101 ? 14.292 1.697 -10.965 1.00 92.69 101 GLU A O 1
ATOM 808 N N . VAL A 1 102 ? 15.522 2.964 -12.341 1.00 88.94 102 VAL A N 1
ATOM 809 C CA . VAL A 1 102 ? 15.929 1.830 -13.175 1.00 88.94 102 VAL A CA 1
ATOM 810 C C . VAL A 1 102 ? 17.111 1.143 -12.494 1.00 88.94 102 VAL A C 1
ATOM 812 O O . VAL A 1 102 ? 18.137 1.771 -12.246 1.00 88.94 102 VAL A O 1
ATOM 815 N N . GLY A 1 103 ? 16.951 -0.140 -12.175 1.00 80.44 103 GLY A N 1
ATOM 816 C CA . GLY A 1 103 ? 18.008 -0.978 -11.620 1.00 80.44 103 GLY A CA 1
ATOM 817 C C . GLY A 1 103 ? 19.096 -1.309 -12.652 1.00 80.44 103 GLY A C 1
ATOM 818 O O . GLY A 1 103 ? 18.920 -1.058 -13.849 1.00 80.44 103 GLY A O 1
ATOM 819 N N . PRO A 1 104 ? 20.226 -1.890 -12.211 1.00 72.00 104 PRO A N 1
ATOM 820 C CA . PRO A 1 104 ? 21.277 -2.333 -13.119 1.00 72.00 104 PRO A CA 1
ATOM 821 C C . PRO A 1 104 ? 20.712 -3.323 -14.144 1.00 72.00 104 PRO A C 1
ATOM 823 O O . PRO A 1 104 ? 19.885 -4.178 -13.818 1.00 72.00 104 PRO A O 1
ATOM 826 N N . MET A 1 105 ? 21.138 -3.183 -15.400 1.00 66.25 105 MET A N 1
ATOM 827 C CA . MET A 1 105 ? 20.727 -4.094 -16.467 1.00 66.25 105 MET A CA 1
ATOM 828 C C . MET A 1 105 ? 21.223 -5.507 -16.152 1.00 66.25 105 MET A C 1
ATOM 830 O O . MET A 1 105 ? 22.382 -5.688 -15.787 1.00 66.25 105 MET A O 1
ATOM 834 N N . ALA A 1 106 ? 20.350 -6.502 -16.313 1.00 65.38 106 ALA A N 1
ATOM 835 C CA . ALA A 1 106 ? 20.776 -7.899 -16.333 1.00 65.38 106 ALA A CA 1
ATOM 836 C C . ALA A 1 106 ? 21.685 -8.150 -17.552 1.00 65.38 106 ALA A C 1
ATOM 838 O O . ALA A 1 106 ? 21.558 -7.443 -18.554 1.00 65.38 106 ALA A O 1
ATOM 839 N N . ASP A 1 107 ? 22.538 -9.177 -17.497 1.00 60.22 107 ASP A N 1
ATOM 840 C CA . ASP A 1 107 ? 23.521 -9.497 -18.552 1.00 60.22 107 ASP A CA 1
ATOM 841 C C . ASP A 1 107 ? 22.914 -9.631 -19.967 1.00 60.22 107 ASP A C 1
ATOM 843 O O . ASP A 1 107 ? 23.568 -9.306 -20.953 1.00 60.22 107 ASP A O 1
ATOM 847 N N . ASP A 1 108 ? 21.644 -10.040 -20.093 1.00 65.81 108 ASP A N 1
ATOM 848 C CA . ASP A 1 108 ? 20.929 -10.142 -21.383 1.00 65.81 108 ASP A CA 1
ATOM 849 C C . ASP A 1 108 ? 20.451 -8.774 -21.935 1.00 65.81 108 ASP A C 1
ATOM 851 O O . ASP A 1 108 ? 19.871 -8.686 -23.013 1.00 65.81 108 ASP A O 1
ATOM 855 N N . GLY A 1 109 ? 20.629 -7.670 -21.200 1.00 62.34 109 GLY A N 1
ATOM 856 C CA . GLY A 1 109 ? 20.354 -6.286 -21.625 1.00 62.34 109 GLY A CA 1
ATOM 857 C C . GLY A 1 109 ? 18.893 -5.940 -21.975 1.00 62.34 109 GLY A C 1
ATOM 858 O O . GLY A 1 109 ? 18.543 -4.775 -22.178 1.00 62.34 109 GLY A O 1
ATOM 859 N N . ARG A 1 110 ? 18.009 -6.935 -22.035 1.00 71.88 110 ARG A N 1
ATOM 860 C CA . ARG A 1 110 ? 16.589 -6.803 -22.392 1.00 71.88 110 ARG A CA 1
ATOM 861 C C . ARG A 1 110 ? 15.705 -6.491 -21.196 1.00 71.88 110 ARG A C 1
ATOM 863 O O . ARG A 1 110 ? 14.621 -5.932 -21.355 1.00 71.88 110 ARG A O 1
ATOM 870 N N . ILE A 1 111 ? 16.168 -6.835 -20.000 1.00 80.38 111 ILE A N 1
ATOM 871 C CA . ILE A 1 111 ? 15.430 -6.643 -18.758 1.00 80.38 111 ILE A CA 1
ATOM 872 C C . ILE A 1 111 ? 15.890 -5.336 -18.136 1.00 80.38 111 ILE A C 1
ATOM 874 O O . ILE A 1 111 ? 17.082 -5.119 -17.919 1.00 80.38 111 ILE A O 1
ATOM 878 N N . ARG A 1 112 ? 14.920 -4.471 -17.842 1.00 86.75 112 ARG A N 1
ATOM 879 C CA . ARG A 1 112 ? 15.122 -3.212 -17.124 1.00 86.75 112 ARG A CA 1
ATOM 880 C C . ARG A 1 112 ? 14.352 -3.290 -15.807 1.00 86.75 112 ARG A C 1
ATOM 882 O O . ARG A 1 112 ? 13.165 -2.946 -15.798 1.00 86.75 112 ARG A O 1
ATOM 889 N N . PRO A 1 113 ? 14.974 -3.819 -14.738 1.00 90.56 113 PRO A N 1
ATOM 890 C CA . PRO A 1 113 ? 14.348 -3.872 -13.427 1.00 90.56 113 PRO A CA 1
ATOM 891 C C . PRO A 1 113 ? 14.029 -2.463 -12.932 1.00 90.56 113 PRO A C 1
ATOM 893 O O . PRO A 1 113 ? 14.742 -1.507 -13.243 1.00 90.56 113 PRO A O 1
ATOM 896 N N . LEU A 1 114 ? 12.961 -2.330 -12.160 1.00 93.62 114 LEU A N 1
ATOM 897 C CA . LEU A 1 114 ? 12.621 -1.114 -11.437 1.00 93.62 114 LEU A CA 1
ATOM 898 C C . LEU A 1 114 ? 12.854 -1.362 -9.950 1.00 93.62 114 LEU A C 1
ATOM 900 O O . LEU A 1 114 ? 12.373 -2.346 -9.384 1.00 93.62 114 LEU A O 1
ATOM 904 N N . HIS A 1 115 ? 13.589 -0.462 -9.315 1.00 90.62 115 HIS A N 1
ATOM 905 C CA . HIS A 1 115 ? 13.890 -0.495 -7.893 1.00 90.62 115 HIS A CA 1
ATOM 906 C C . HIS A 1 115 ? 13.147 0.624 -7.175 1.00 90.62 115 HIS A C 1
ATOM 908 O O . HIS A 1 115 ? 12.942 1.697 -7.731 1.00 90.62 115 HIS A O 1
ATOM 914 N N . LEU A 1 116 ? 12.752 0.361 -5.932 1.00 91.38 116 LEU A N 1
ATOM 915 C CA . LEU A 1 116 ? 12.203 1.371 -5.038 1.00 91.38 116 LEU A CA 1
ATOM 916 C C . LEU A 1 116 ? 13.320 1.782 -4.073 1.00 91.38 116 LEU A C 1
ATOM 918 O O . LEU A 1 116 ? 13.833 0.910 -3.361 1.00 91.38 116 LEU A O 1
ATOM 922 N N . PRO A 1 117 ? 13.713 3.064 -4.033 1.00 89.56 117 PRO A N 1
ATOM 923 C CA . PRO A 1 117 ? 14.557 3.585 -2.970 1.00 89.56 117 PRO A CA 1
ATOM 924 C C . PRO A 1 117 ? 13.937 3.317 -1.593 1.00 89.56 117 PRO A C 1
ATOM 926 O O . PRO A 1 117 ? 12.717 3.351 -1.431 1.00 89.56 117 PRO A O 1
ATOM 929 N N . ALA A 1 118 ? 14.767 3.089 -0.570 1.00 85.62 118 ALA A N 1
ATOM 930 C CA . ALA A 1 118 ? 14.274 2.796 0.781 1.00 85.62 118 ALA A CA 1
ATOM 931 C C . ALA A 1 118 ? 13.359 3.909 1.328 1.00 85.62 118 ALA A C 1
ATOM 933 O O . ALA A 1 118 ? 12.346 3.615 1.958 1.00 85.62 118 ALA A O 1
ATOM 934 N N . ILE A 1 119 ? 13.669 5.171 1.008 1.00 84.88 119 ILE A N 1
ATOM 935 C CA . ILE A 1 119 ? 12.866 6.342 1.390 1.00 84.88 119 ILE A CA 1
ATOM 936 C C . ILE A 1 119 ? 11.430 6.277 0.845 1.00 84.88 119 ILE A C 1
ATOM 938 O O . ILE A 1 119 ? 10.490 6.740 1.482 1.00 84.88 119 ILE A O 1
ATOM 942 N N . THR A 1 120 ? 11.216 5.629 -0.303 1.00 87.19 120 THR A N 1
ATOM 943 C CA . THR A 1 120 ? 9.881 5.456 -0.894 1.00 87.19 120 THR A CA 1
ATOM 944 C C . THR A 1 120 ? 8.987 4.534 -0.059 1.00 87.19 120 THR A C 1
ATOM 946 O O . THR A 1 120 ? 7.769 4.543 -0.225 1.00 87.19 120 THR A O 1
ATOM 949 N N . LEU A 1 121 ? 9.556 3.749 0.860 1.00 90.62 121 LEU A N 1
ATOM 950 C CA . LEU A 1 121 ? 8.790 2.855 1.727 1.00 90.62 121 LEU A CA 1
ATOM 951 C C . LEU A 1 121 ? 8.221 3.556 2.967 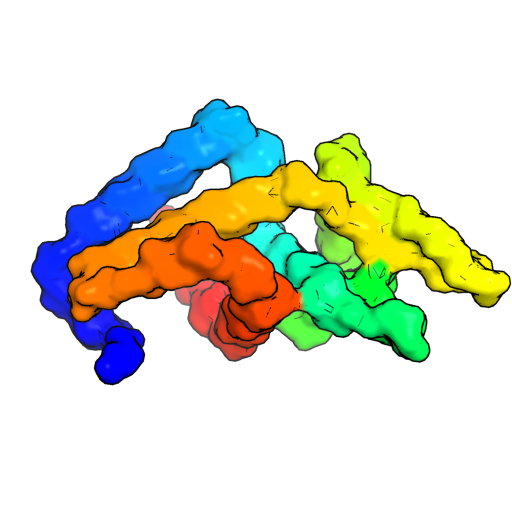1.00 90.62 121 LEU A C 1
ATOM 953 O O . LEU A 1 121 ? 7.299 3.015 3.574 1.00 90.62 121 LEU A O 1
ATOM 957 N N . GLU A 1 122 ? 8.705 4.744 3.343 1.00 89.75 122 GLU A N 1
ATOM 958 C CA . GLU A 1 122 ? 8.230 5.447 4.546 1.00 89.75 122 GLU A CA 1
ATOM 959 C C . GLU A 1 122 ? 6.716 5.727 4.537 1.00 89.75 122 GLU A C 1
ATOM 961 O O . GLU A 1 122 ? 6.060 5.405 5.531 1.00 89.75 122 GLU A O 1
ATOM 966 N N . PRO A 1 123 ? 6.105 6.221 3.437 1.00 88.75 123 PRO A N 1
ATOM 967 C CA . PRO A 1 123 ? 4.656 6.412 3.376 1.00 88.75 123 PRO A CA 1
ATOM 968 C C . PRO A 1 123 ? 3.880 5.101 3.540 1.00 88.75 123 PRO A C 1
ATOM 970 O O . PRO A 1 123 ? 2.842 5.075 4.199 1.00 88.75 123 PRO A O 1
ATOM 973 N N . LEU A 1 124 ? 4.393 3.994 2.987 1.00 91.31 124 LEU A N 1
ATOM 974 C CA . LEU A 1 124 ? 3.786 2.675 3.159 1.00 91.31 124 LEU A CA 1
ATOM 975 C C . LEU A 1 124 ? 3.864 2.214 4.618 1.00 91.31 124 LEU A C 1
ATOM 977 O O . LEU A 1 124 ? 2.884 1.701 5.153 1.00 91.31 124 LEU A O 1
ATOM 981 N N . ILE A 1 125 ? 5.017 2.387 5.264 1.00 93.19 125 ILE A N 1
ATOM 982 C CA . ILE A 1 125 ? 5.212 2.028 6.674 1.00 93.19 125 ILE A CA 1
ATOM 983 C C . ILE A 1 125 ? 4.265 2.845 7.558 1.00 93.19 125 ILE A C 1
ATOM 985 O O . ILE A 1 125 ? 3.587 2.275 8.411 1.00 93.19 125 ILE A O 1
ATOM 989 N N . GLY A 1 126 ? 4.152 4.154 7.311 1.00 91.94 126 GLY A N 1
ATOM 990 C CA . GLY A 1 126 ? 3.188 5.018 7.991 1.00 91.94 126 GLY A CA 1
ATOM 991 C C . GLY A 1 126 ? 1.746 4.551 7.786 1.00 91.94 126 GLY A C 1
ATOM 992 O O . GLY A 1 126 ? 0.990 4.444 8.751 1.00 91.94 126 GLY A O 1
ATOM 993 N N . TRP A 1 127 ? 1.379 4.187 6.554 1.00 92.12 127 TRP A N 1
ATOM 994 C CA . TRP A 1 127 ? 0.071 3.607 6.248 1.00 92.12 127 TRP A CA 1
ATOM 995 C C . TRP A 1 127 ? -0.185 2.326 7.047 1.00 92.12 127 TRP A C 1
ATOM 997 O O . TRP A 1 127 ? -1.209 2.222 7.721 1.00 92.12 127 TRP A O 1
ATOM 1007 N N . ILE A 1 128 ? 0.768 1.392 7.069 1.00 94.75 128 ILE A N 1
ATOM 1008 C CA . ILE A 1 128 ? 0.657 0.160 7.861 1.00 94.75 128 ILE A CA 1
ATOM 1009 C C . ILE A 1 128 ? 0.490 0.496 9.345 1.00 94.75 128 ILE A C 1
ATOM 1011 O O . ILE A 1 128 ? -0.406 -0.052 9.979 1.00 94.75 128 ILE A O 1
ATOM 1015 N N . HIS A 1 129 ? 1.271 1.426 9.900 1.00 95.56 129 HIS A N 1
ATOM 1016 C CA . HIS A 1 129 ? 1.129 1.824 11.301 1.00 95.56 129 HIS A CA 1
ATOM 1017 C C . HIS A 1 129 ? -0.279 2.331 11.630 1.00 95.56 129 HIS A C 1
ATOM 1019 O O . HIS A 1 129 ? -0.858 1.897 12.626 1.00 95.56 129 HIS A O 1
ATOM 1025 N N . MET A 1 130 ? -0.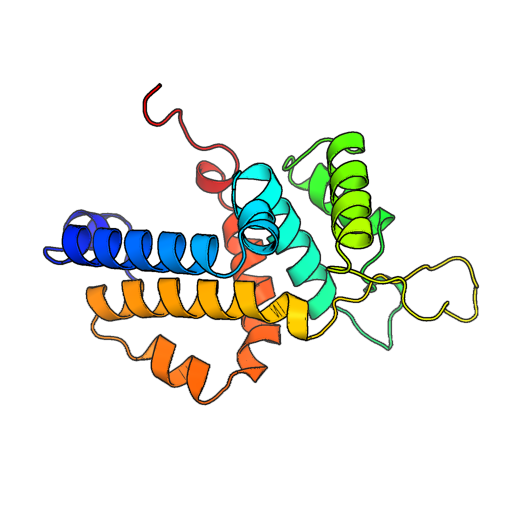845 3.197 10.783 1.00 94.94 130 MET A N 1
ATOM 1026 C CA . MET A 1 130 ? -2.198 3.727 10.970 1.00 94.94 130 MET A CA 1
ATOM 1027 C C . MET A 1 130 ? -3.241 2.606 10.989 1.00 94.94 130 MET A C 1
ATOM 1029 O O . MET A 1 130 ? -4.045 2.529 11.913 1.00 94.94 130 MET A O 1
ATOM 1033 N N . HIS A 1 131 ? -3.206 1.700 10.008 1.00 94.44 131 HIS A N 1
ATOM 1034 C CA . HIS A 1 131 ? -4.165 0.590 9.923 1.00 94.44 131 HIS A CA 1
ATOM 1035 C C . HIS A 1 131 ? -3.985 -0.438 11.038 1.00 94.44 131 HIS A C 1
ATOM 1037 O O . HIS A 1 131 ? -4.970 -0.962 11.562 1.00 94.44 131 HIS A O 1
ATOM 1043 N N . LEU A 1 132 ? -2.743 -0.719 11.442 1.00 95.31 132 LEU A N 1
ATOM 1044 C CA . LEU A 1 132 ? -2.500 -1.604 12.572 1.00 95.31 132 LEU A CA 1
ATOM 1045 C C . LEU A 1 132 ? -3.012 -0.978 13.873 1.00 95.31 132 LEU A C 1
ATOM 1047 O O . LEU A 1 132 ? -3.727 -1.656 14.601 1.00 95.31 132 LEU A O 1
ATOM 1051 N N . SER A 1 133 ? -2.765 0.311 14.107 1.00 95.88 133 SER A N 1
ATOM 1052 C CA . SER A 1 133 ? -3.306 1.033 15.265 1.00 95.88 133 SER A CA 1
ATOM 1053 C C . SER A 1 133 ? -4.836 1.003 15.314 1.00 95.88 133 SER A C 1
ATOM 1055 O O . SER A 1 133 ? -5.401 0.698 16.361 1.00 95.88 133 SER A O 1
ATOM 1057 N N . THR A 1 134 ? -5.510 1.257 14.186 1.00 95.06 134 THR A N 1
ATOM 1058 C CA . THR A 1 134 ? -6.978 1.226 14.098 1.00 95.06 134 THR A CA 1
ATOM 1059 C C . THR A 1 134 ? -7.529 -0.129 14.507 1.00 95.06 134 THR A C 1
ATOM 1061 O O . THR A 1 134 ? -8.416 -0.201 15.348 1.00 95.06 134 THR A O 1
ATOM 1064 N N . LEU A 1 135 ? -6.988 -1.207 13.946 1.00 94.31 135 LEU A N 1
ATOM 1065 C CA . LEU A 1 135 ? -7.431 -2.556 14.278 1.00 94.31 135 LEU A CA 1
ATOM 1066 C C . LEU A 1 135 ? -7.143 -2.901 15.761 1.00 94.31 135 LEU A C 1
ATOM 1068 O O . LEU A 1 135 ? -7.979 -3.537 16.388 1.00 94.31 135 LEU A O 1
ATOM 1072 N N . ASP A 1 136 ? -6.034 -2.417 16.349 1.00 95.31 136 ASP A N 1
ATOM 1073 C CA . ASP A 1 136 ? -5.631 -2.751 17.731 1.00 95.31 136 ASP A CA 1
ATOM 1074 C C . ASP A 1 136 ? -6.568 -2.032 18.713 1.00 95.31 136 ASP A C 1
ATOM 1076 O O . ASP A 1 136 ? -6.900 -2.555 19.771 1.00 95.31 136 ASP A O 1
ATOM 1080 N N . ALA A 1 137 ? -7.068 -0.853 18.332 1.00 93.69 137 ALA A N 1
ATOM 1081 C CA . ALA A 1 137 ? -8.091 -0.128 19.077 1.00 93.69 137 ALA A CA 1
ATOM 1082 C C . ALA A 1 137 ? -9.485 -0.788 19.020 1.00 93.69 137 ALA A C 1
ATOM 1084 O O . ALA A 1 137 ? -10.331 -0.478 19.860 1.00 93.69 137 ALA A O 1
ATOM 1085 N N . LEU A 1 138 ? -9.743 -1.660 18.038 1.00 94.50 138 LEU A N 1
ATOM 1086 C CA . LEU A 1 138 ? -11.016 -2.376 17.899 1.00 94.50 138 LEU A CA 1
ATOM 1087 C C . LEU A 1 138 ? -11.003 -3.737 18.604 1.00 94.50 138 LEU A C 1
ATOM 1089 O O . LEU A 1 138 ? -12.033 -4.147 19.122 1.00 94.50 138 LEU A O 1
ATOM 1093 N N . ASP A 1 139 ? -9.869 -4.442 18.636 1.00 94.38 139 ASP A N 1
ATOM 1094 C CA . ASP A 1 139 ? -9.788 -5.793 19.216 1.00 94.38 139 ASP A CA 1
ATOM 1095 C C . ASP A 1 139 ? -8.854 -5.929 20.430 1.00 94.38 139 ASP A C 1
ATOM 1097 O O . ASP A 1 139 ? -8.750 -7.015 21.004 1.00 94.38 139 ASP A O 1
ATOM 1101 N N . GLY A 1 140 ? -8.195 -4.846 20.850 1.00 93.81 140 GLY A N 1
ATOM 1102 C CA . GLY A 1 140 ? -7.232 -4.856 21.954 1.00 93.81 140 GLY A CA 1
ATOM 1103 C C . GLY A 1 140 ? -5.908 -5.551 21.617 1.00 93.81 140 GLY A C 1
ATOM 1104 O O . GLY A 1 140 ? -5.189 -5.964 22.527 1.00 93.81 140 GLY A O 1
ATOM 1105 N N . GLY A 1 141 ? -5.600 -5.733 20.331 1.00 95.50 141 GLY A N 1
ATOM 1106 C CA . GLY A 1 141 ? -4.370 -6.361 19.862 1.00 95.50 141 GLY A CA 1
ATOM 1107 C C . GLY A 1 141 ? -3.096 -5.533 20.082 1.00 95.50 141 GLY A C 1
ATOM 1108 O O . GLY A 1 141 ? -3.112 -4.397 20.550 1.00 95.50 141 GLY A O 1
ATOM 1109 N N . SER A 1 142 ? -1.960 -6.127 19.702 1.00 96.88 142 SER A N 1
ATOM 1110 C CA . SER A 1 142 ? -0.619 -5.518 19.756 1.00 96.88 142 SER A CA 1
ATOM 1111 C C . SER A 1 142 ? 0.136 -5.648 18.425 1.00 96.88 142 SER A C 1
ATOM 1113 O O . SER A 1 142 ? 1.361 -5.830 18.368 1.00 96.88 142 SER A O 1
ATOM 1115 N N . ARG A 1 143 ? -0.594 -5.611 17.303 1.00 96.25 143 ARG A N 1
ATOM 1116 C CA . ARG A 1 143 ? -0.016 -5.819 15.967 1.00 96.25 143 ARG A CA 1
ATOM 1117 C C . ARG A 1 143 ? 0.911 -4.675 15.575 1.00 96.25 143 ARG A C 1
ATOM 1119 O O . ARG A 1 143 ? 1.943 -4.943 14.959 1.00 96.25 143 ARG A O 1
ATOM 1126 N N . LEU A 1 144 ? 0.581 -3.433 15.937 1.00 97.00 144 LEU A N 1
ATOM 1127 C CA . LEU A 1 144 ? 1.449 -2.279 15.701 1.00 97.00 144 LEU A CA 1
ATOM 1128 C C . LEU A 1 144 ? 2.787 -2.436 16.427 1.00 97.00 144 LEU A C 1
ATOM 1130 O O . LEU A 1 144 ? 3.833 -2.363 15.786 1.00 97.00 144 LEU A O 1
ATOM 1134 N N . GLU A 1 145 ? 2.750 -2.706 17.734 1.00 97.88 145 GLU A N 1
ATOM 1135 C CA . GLU A 1 145 ? 3.948 -2.926 18.556 1.00 97.88 145 GLU A CA 1
ATOM 1136 C C . GLU A 1 145 ? 4.811 -4.045 17.959 1.00 97.88 145 GLU A C 1
ATOM 1138 O O . GLU A 1 145 ? 6.016 -3.900 17.748 1.00 97.88 145 GLU A O 1
ATOM 1143 N N . THR A 1 146 ? 4.161 -5.146 17.586 1.00 97.56 146 THR A N 1
ATOM 1144 C CA . THR A 1 146 ? 4.809 -6.280 16.933 1.00 97.56 146 THR A CA 1
ATOM 1145 C C . THR A 1 146 ? 5.517 -5.891 15.633 1.00 97.56 146 THR A C 1
ATOM 1147 O O . THR A 1 146 ? 6.631 -6.359 15.378 1.00 97.56 146 THR A O 1
ATOM 1150 N N . PHE A 1 147 ? 4.869 -5.088 14.788 1.00 97.12 147 PHE A N 1
ATOM 1151 C CA . PHE A 1 147 ? 5.432 -4.649 13.516 1.00 97.12 147 PHE A CA 1
ATOM 1152 C C . PHE A 1 147 ? 6.593 -3.670 13.724 1.00 97.12 147 PHE A C 1
ATOM 1154 O O . PHE A 1 147 ? 7.625 -3.811 13.072 1.00 97.12 147 PHE A O 1
ATOM 1161 N N . GLN A 1 148 ? 6.477 -2.748 14.683 1.00 96.69 148 GLN A N 1
ATOM 1162 C CA . GLN A 1 148 ? 7.546 -1.815 15.052 1.00 96.69 148 GLN A CA 1
ATOM 1163 C C . GLN A 1 148 ? 8.788 -2.540 15.582 1.00 96.69 148 GLN A C 1
ATOM 1165 O O . GLN A 1 148 ? 9.909 -2.178 15.232 1.00 96.69 148 GLN A O 1
ATOM 1170 N N . ALA A 1 149 ? 8.602 -3.607 16.363 1.00 97.81 149 ALA A N 1
ATOM 1171 C CA . ALA A 1 149 ? 9.698 -4.453 16.831 1.00 97.81 149 ALA A CA 1
ATOM 1172 C C . ALA A 1 149 ? 10.333 -5.302 15.711 1.00 97.81 149 ALA A C 1
ATOM 1174 O O . ALA A 1 149 ? 11.432 -5.834 15.881 1.00 97.81 149 ALA A O 1
ATOM 1175 N N . ARG A 1 150 ? 9.637 -5.488 14.579 1.00 96.56 150 ARG A N 1
ATOM 1176 C CA . ARG A 1 150 ? 10.043 -6.385 13.484 1.00 96.56 150 ARG A CA 1
ATOM 1177 C C . ARG A 1 150 ? 9.739 -5.793 12.096 1.00 96.56 150 ARG A C 1
ATOM 1179 O O . ARG A 1 150 ? 8.999 -6.410 11.322 1.00 96.56 150 ARG A O 1
ATOM 1186 N N . PRO A 1 151 ? 10.334 -4.649 11.714 1.00 90.12 151 PRO A N 1
ATOM 1187 C CA . PRO A 1 151 ? 10.005 -3.956 10.463 1.00 90.12 151 PRO A CA 1
ATOM 1188 C C . PRO A 1 151 ? 10.301 -4.783 9.199 1.00 90.12 151 PRO A C 1
ATOM 1190 O O . PRO A 1 151 ? 9.653 -4.609 8.168 1.00 90.12 151 PRO A O 1
ATOM 1193 N N . GLN A 1 152 ? 11.209 -5.762 9.275 1.00 93.38 152 GLN A N 1
ATOM 1194 C CA . GLN A 1 152 ? 11.478 -6.727 8.202 1.00 93.38 152 GLN A CA 1
ATOM 1195 C C . GLN A 1 152 ? 10.250 -7.566 7.812 1.00 93.38 152 GLN A C 1
ATOM 1197 O O . GLN A 1 152 ? 10.217 -8.149 6.726 1.00 93.38 152 GLN A O 1
ATOM 1202 N N . MET A 1 153 ? 9.218 -7.618 8.665 1.00 94.56 153 MET A N 1
ATOM 1203 C CA . MET A 1 153 ? 7.939 -8.243 8.332 1.00 94.56 153 MET A CA 1
ATOM 1204 C C . MET A 1 153 ? 7.274 -7.589 7.121 1.00 94.56 153 MET A C 1
ATOM 1206 O O . MET A 1 153 ? 6.498 -8.268 6.449 1.00 94.56 153 MET A O 1
ATOM 1210 N N . LEU A 1 154 ? 7.611 -6.334 6.793 1.00 94.56 154 LEU A N 1
ATOM 1211 C CA . LEU A 1 154 ? 7.096 -5.616 5.626 1.00 94.56 154 LEU A CA 1
ATOM 1212 C C . LEU A 1 154 ? 7.210 -6.435 4.333 1.00 94.56 154 LEU A C 1
ATOM 1214 O O . LEU A 1 154 ? 6.253 -6.494 3.565 1.00 94.56 154 LEU A O 1
ATOM 1218 N N . VAL A 1 155 ? 8.332 -7.139 4.141 1.00 94.38 155 VAL A N 1
ATOM 1219 C CA . VAL A 1 155 ? 8.600 -7.957 2.944 1.00 94.38 155 VAL A CA 1
ATOM 1220 C C . VAL A 1 155 ? 7.564 -9.070 2.767 1.00 94.38 155 VAL A C 1
ATOM 1222 O O . VAL A 1 155 ? 7.206 -9.413 1.645 1.00 94.38 155 VAL A O 1
ATOM 1225 N N . ARG A 1 156 ? 7.060 -9.634 3.870 1.00 95.19 156 ARG A N 1
ATOM 1226 C CA . ARG A 1 156 ? 6.027 -10.681 3.843 1.00 95.19 156 ARG A CA 1
ATOM 1227 C C . ARG A 1 156 ? 4.620 -10.098 3.890 1.00 95.19 156 ARG A C 1
ATOM 1229 O O . ARG A 1 156 ? 3.725 -10.615 3.234 1.00 95.19 156 ARG A O 1
ATOM 1236 N N . LEU A 1 157 ? 4.433 -9.036 4.665 1.00 96.31 157 LEU A N 1
ATOM 1237 C CA . LEU A 1 157 ? 3.136 -8.430 4.925 1.00 96.31 157 LEU A CA 1
ATOM 1238 C C . LEU A 1 157 ? 2.583 -7.714 3.689 1.00 96.31 157 LEU A C 1
ATOM 1240 O O . LEU A 1 157 ? 1.432 -7.932 3.321 1.00 96.31 157 LEU A O 1
ATOM 1244 N N . GLN A 1 158 ? 3.396 -6.893 3.022 1.00 96.25 158 GLN A N 1
ATOM 1245 C CA . GLN A 1 158 ? 2.921 -6.061 1.919 1.00 96.25 158 GLN A CA 1
ATOM 1246 C C . GLN A 1 158 ? 2.369 -6.868 0.728 1.00 96.25 158 GLN A C 1
ATOM 1248 O O . GLN A 1 158 ? 1.305 -6.504 0.223 1.00 96.25 158 GLN A O 1
ATOM 1253 N N . PRO A 1 159 ? 3.007 -7.968 0.279 1.00 97.12 159 PRO A N 1
ATOM 1254 C CA . PRO A 1 159 ? 2.423 -8.823 -0.751 1.00 97.12 159 PRO A CA 1
ATOM 1255 C C . PRO A 1 159 ? 1.056 -9.409 -0.369 1.00 97.12 159 PRO A C 1
ATOM 1257 O O . PRO A 1 159 ? 0.168 -9.465 -1.214 1.00 97.12 159 PRO A O 1
ATOM 1260 N N . LEU A 1 160 ? 0.867 -9.805 0.895 1.00 97.19 160 LEU A N 1
ATOM 1261 C CA . LEU A 1 160 ? -0.407 -10.351 1.380 1.00 97.19 160 LEU A CA 1
ATOM 1262 C C . LEU A 1 160 ? -1.508 -9.285 1.414 1.00 97.19 160 LEU A C 1
ATOM 1264 O O . LEU A 1 160 ? -2.641 -9.561 1.028 1.00 97.19 160 LEU A O 1
ATOM 1268 N N . ILE A 1 161 ? -1.165 -8.061 1.830 1.00 96.00 161 ILE A N 1
ATOM 1269 C CA . ILE A 1 161 ? -2.080 -6.914 1.773 1.00 96.00 161 ILE A CA 1
ATOM 1270 C C . ILE A 1 161 ? -2.505 -6.668 0.327 1.00 96.00 161 ILE A C 1
ATOM 1272 O O . ILE A 1 161 ? -3.698 -6.593 0.047 1.00 96.00 161 ILE A O 1
ATOM 1276 N N . ALA A 1 162 ? -1.547 -6.586 -0.599 1.00 96.62 162 ALA A N 1
ATOM 1277 C CA . ALA A 1 162 ? -1.847 -6.354 -2.006 1.00 96.62 162 ALA A CA 1
ATOM 1278 C C . ALA A 1 162 ? -2.779 -7.433 -2.576 1.00 96.62 162 ALA A C 1
ATOM 1280 O O . ALA A 1 162 ? -3.780 -7.085 -3.195 1.00 96.62 162 ALA A O 1
ATOM 1281 N N . ASP A 1 163 ? -2.520 -8.718 -2.315 1.00 95.69 163 ASP A N 1
ATOM 1282 C CA . ASP A 1 163 ? -3.399 -9.798 -2.779 1.00 95.69 163 ASP A CA 1
ATOM 1283 C C . ASP A 1 163 ? -4.816 -9.676 -2.211 1.00 95.69 163 ASP A C 1
ATOM 1285 O O . ASP A 1 163 ? -5.785 -9.841 -2.951 1.00 95.69 163 ASP A O 1
ATOM 1289 N N . GLY A 1 164 ? -4.960 -9.355 -0.921 1.00 94.56 164 GLY A N 1
ATOM 1290 C CA . GLY A 1 164 ? -6.268 -9.150 -0.295 1.00 94.56 164 GLY A CA 1
ATOM 1291 C C . GLY A 1 164 ? -7.044 -7.989 -0.924 1.00 94.56 164 GLY A C 1
ATOM 1292 O O . GLY A 1 164 ? -8.220 -8.129 -1.255 1.00 94.56 164 GLY A O 1
ATOM 1293 N N . LEU A 1 165 ? -6.372 -6.861 -1.163 1.00 93.50 165 LEU A N 1
ATOM 1294 C CA . LEU A 1 165 ? -6.979 -5.686 -1.794 1.00 93.50 165 LEU A CA 1
ATOM 1295 C C . LEU A 1 165 ? -7.377 -5.956 -3.249 1.00 93.50 165 LEU A C 1
ATOM 1297 O O . LEU A 1 165 ? -8.471 -5.600 -3.675 1.00 93.50 165 LEU A O 1
ATOM 1301 N N . ILE A 1 166 ? -6.498 -6.609 -4.006 1.00 93.06 166 ILE A N 1
ATOM 1302 C CA . ILE A 1 166 ? -6.695 -6.883 -5.430 1.00 93.06 166 ILE A CA 1
ATOM 1303 C C . ILE A 1 166 ? -7.721 -8.005 -5.646 1.00 93.06 166 ILE A C 1
ATOM 1305 O O . ILE A 1 166 ? -8.459 -7.987 -6.625 1.00 93.06 166 ILE A O 1
ATOM 1309 N N . SER A 1 167 ? -7.808 -8.995 -4.762 1.00 92.06 167 SER A N 1
ATOM 1310 C CA . SER A 1 167 ? -8.816 -10.060 -4.881 1.00 92.06 167 SER A CA 1
ATOM 1311 C C . SER A 1 167 ? -10.212 -9.617 -4.430 1.00 92.06 167 SER A C 1
ATOM 1313 O O . SER A 1 167 ? -11.208 -10.192 -4.868 1.00 92.06 167 SER A O 1
ATOM 1315 N N . SER A 1 168 ? -10.310 -8.561 -3.618 1.00 90.06 168 SER A N 1
ATOM 1316 C CA . SER A 1 168 ? -11.578 -8.040 -3.111 1.00 90.06 168 SER A CA 1
ATOM 1317 C C . SER A 1 168 ? -12.318 -7.200 -4.160 1.00 90.06 168 SER A C 1
ATOM 1319 O O . SER A 1 168 ? -11.916 -6.085 -4.495 1.00 90.06 168 SER A O 1
ATOM 1321 N N . VAL A 1 169 ? -13.439 -7.724 -4.673 1.00 86.69 169 VAL A N 1
ATOM 1322 C CA . VAL A 1 169 ? -14.313 -6.997 -5.616 1.00 86.69 169 VAL A CA 1
ATOM 1323 C C . VAL A 1 169 ? -14.834 -5.685 -5.017 1.00 86.69 169 VAL A C 1
ATOM 1325 O O . VAL A 1 169 ? -14.660 -4.671 -5.679 1.00 86.69 169 VAL A O 1
ATOM 1328 N N . PRO A 1 170 ? -15.360 -5.625 -3.774 1.00 86.75 170 PRO A N 1
ATOM 1329 C CA . PRO A 1 170 ? -15.818 -4.358 -3.192 1.00 86.75 170 PRO A CA 1
ATOM 1330 C C . PRO A 1 170 ? -14.715 -3.301 -3.057 1.00 86.75 170 PRO A C 1
ATOM 1332 O O . PRO A 1 170 ? -14.997 -2.109 -3.040 1.00 86.75 170 PRO A O 1
ATOM 1335 N N . VAL A 1 171 ? -13.453 -3.730 -2.949 1.00 86.25 171 VAL A N 1
ATOM 1336 C CA . VAL A 1 171 ? -12.299 -2.827 -2.878 1.00 86.25 171 VAL A CA 1
ATOM 1337 C C . VAL A 1 171 ? -11.837 -2.385 -4.258 1.00 86.25 171 VAL A C 1
ATOM 1339 O O . VAL A 1 171 ? -11.339 -1.272 -4.369 1.00 86.25 171 VAL A O 1
ATOM 1342 N N . ARG A 1 172 ? -11.954 -3.221 -5.299 1.00 87.25 172 ARG A N 1
ATOM 1343 C CA . ARG A 1 172 ? -11.606 -2.866 -6.690 1.00 87.25 172 ARG A CA 1
ATOM 1344 C C . ARG A 1 172 ? -12.711 -2.098 -7.410 1.00 87.25 172 ARG A C 1
ATOM 1346 O O . ARG A 1 172 ? -12.424 -1.229 -8.226 1.00 87.25 172 ARG A O 1
ATOM 1353 N N . GLU A 1 173 ? -13.952 -2.398 -7.081 1.00 85.25 173 GLU A N 1
ATOM 1354 C CA . GLU A 1 173 ? -15.163 -1.860 -7.687 1.00 85.25 173 GLU A CA 1
ATOM 1355 C C . GLU A 1 173 ? -16.108 -1.441 -6.551 1.00 85.25 173 GLU A C 1
ATOM 1357 O O . GLU A 1 173 ? -17.112 -2.113 -6.293 1.00 85.25 173 GLU A O 1
ATOM 1362 N N . PRO A 1 174 ? -15.765 -0.377 -5.797 1.00 78.62 174 PRO A N 1
ATOM 1363 C CA . PRO A 1 174 ? -16.625 0.102 -4.732 1.00 78.62 174 PRO A CA 1
ATOM 1364 C C . PRO A 1 174 ? -17.969 0.500 -5.328 1.00 78.62 174 PRO A C 1
ATOM 1366 O O . PRO A 1 174 ? -18.045 1.175 -6.359 1.00 78.62 174 PRO A O 1
ATOM 1369 N N . GLN A 1 175 ? -19.043 0.084 -4.662 1.00 76.75 175 GLN A N 1
ATOM 1370 C CA . GLN A 1 175 ? -20.359 0.642 -4.941 1.00 76.75 175 GLN A CA 1
ATOM 1371 C C . GLN A 1 175 ? -20.277 2.158 -4.755 1.00 76.75 175 GLN A C 1
ATOM 1373 O O . GLN A 1 175 ? -19.513 2.631 -3.913 1.00 76.75 175 GLN A O 1
ATOM 1378 N N . GLN A 1 176 ? -21.031 2.926 -5.543 1.00 64.75 176 GLN A N 1
ATOM 1379 C CA . GLN A 1 176 ? -21.039 4.377 -5.388 1.00 64.75 176 GLN A CA 1
ATOM 1380 C C . GLN A 1 176 ? -21.421 4.738 -3.949 1.00 64.75 176 GLN A C 1
ATOM 1382 O O . GLN A 1 176 ? -22.564 4.576 -3.531 1.00 64.75 176 GLN A O 1
ATOM 1387 N N . THR A 1 177 ? -20.448 5.218 -3.186 1.00 54.03 177 THR A N 1
ATOM 1388 C CA . THR A 1 177 ? -20.664 5.784 -1.861 1.00 54.03 177 THR A CA 1
ATOM 1389 C C . THR A 1 177 ? -20.817 7.284 -2.040 1.00 54.03 177 THR A C 1
ATOM 1391 O O . THR A 1 177 ? -19.813 7.952 -2.246 1.00 54.03 177 THR A O 1
ATOM 1394 N N . PHE A 1 178 ? -22.073 7.744 -2.016 1.00 43.72 178 PHE A N 1
ATOM 1395 C CA . PHE A 1 178 ? -22.554 9.135 -2.042 1.00 43.72 178 PHE A CA 1
ATOM 1396 C C . PHE A 1 178 ? -21.828 10.094 -3.013 1.00 43.72 178 PHE A C 1
ATOM 1398 O O . PHE A 1 178 ? -20.692 10.499 -2.783 1.00 43.72 178 PHE A O 1
ATOM 1405 N N . SER A 1 179 ? -22.534 10.489 -4.081 1.00 39.72 179 SER A N 1
ATOM 1406 C CA . SER A 1 179 ? -22.184 11.629 -4.945 1.00 39.72 179 SER A CA 1
ATOM 1407 C C . SER A 1 179 ? -22.305 12.963 -4.220 1.00 39.72 179 SER A C 1
ATOM 1409 O O . SER A 1 179 ? -23.342 13.121 -3.531 1.00 39.72 179 SER A O 1
#